Protein AF-A0A962MBZ6-F1 (afdb_monomer_lite)

Sequence (86 aa):
YRLLTRSLMQATAELCAGKLVLAHEGGYSAPYVPFCGLAVLEELSAIKTPCDDPLLAYHQAIGGQDLQPHQAEYIQRAARLLAHLG

Foldseek 3Di:
DLVVLVVVQVVCVVPPVSDDDDDDDDDDPPLQVVVVVVSNVCNVVVHDDPDDRPCVVVVVPDPDPDQDPVNVVVVVVVVVCCVVVD

Structure (mmCIF, N/CA/C/O backbone):
data_AF-A0A962MBZ6-F1
#
_entry.id   AF-A0A962MBZ6-F1
#
loop_
_atom_site.group_PDB
_atom_site.id
_atom_site.type_symbol
_atom_site.label_atom_id
_atom_site.label_alt_id
_atom_site.label_comp_id
_atom_site.label_asym_id
_atom_site.label_entity_id
_atom_site.label_seq_id
_atom_site.pdbx_PDB_ins_code
_atom_site.Cartn_x
_atom_site.Cartn_y
_atom_site.Cartn_z
_atom_site.occupancy
_atom_site.B_iso_or_equiv
_atom_site.auth_seq_id
_atom_site.auth_comp_id
_atom_site.auth_asym_id
_atom_site.auth_atom_id
_atom_site.pdbx_PDB_model_num
ATOM 1 N N . TYR A 1 1 ? 0.532 1.003 -2.269 1.00 97.12 1 TYR A N 1
ATOM 2 C CA . TYR A 1 1 ? 0.234 0.591 -0.879 1.00 97.12 1 TYR A CA 1
ATOM 3 C C . TYR A 1 1 ? -1.085 1.125 -0.341 1.00 97.12 1 TYR A C 1
ATOM 5 O O . TYR A 1 1 ? -1.831 0.321 0.193 1.00 97.12 1 TYR A O 1
ATOM 13 N N . ARG A 1 2 ? -1.436 2.403 -0.556 1.00 97.94 2 ARG A N 1
ATOM 14 C CA . ARG A 1 2 ? -2.734 2.974 -0.136 1.00 97.94 2 ARG A CA 1
ATOM 15 C C . ARG A 1 2 ? -3.953 2.079 -0.403 1.00 97.94 2 ARG A C 1
ATOM 17 O O . ARG A 1 2 ? -4.721 1.808 0.509 1.00 97.94 2 ARG A O 1
ATOM 24 N N . LEU A 1 3 ? -4.114 1.610 -1.644 1.00 98.06 3 LEU A N 1
ATOM 25 C CA . LEU A 1 3 ? -5.260 0.776 -2.027 1.00 98.06 3 LEU A CA 1
ATOM 26 C C . LEU A 1 3 ? -5.308 -0.548 -1.252 1.00 98.06 3 LEU A C 1
ATOM 28 O O . LEU A 1 3 ? -6.379 -0.948 -0.820 1.00 98.06 3 LEU A O 1
ATOM 32 N N . LEU A 1 4 ? -4.155 -1.179 -1.006 1.00 98.25 4 LEU A N 1
ATOM 33 C CA . LEU A 1 4 ? -4.077 -2.410 -0.211 1.00 98.25 4 LEU A CA 1
ATOM 34 C C . LEU A 1 4 ? -4.507 -2.160 1.240 1.00 98.25 4 LEU A C 1
ATOM 36 O O . LEU A 1 4 ? -5.294 -2.927 1.787 1.00 98.25 4 LEU A O 1
ATOM 40 N N . THR A 1 5 ? -4.049 -1.057 1.843 1.00 98.69 5 THR A N 1
ATOM 41 C CA . THR A 1 5 ? -4.477 -0.649 3.189 1.00 98.69 5 THR A CA 1
ATOM 42 C C . THR A 1 5 ? -5.982 -0.414 3.243 1.00 98.69 5 THR A C 1
ATOM 44 O O . THR A 1 5 ? -6.644 -0.930 4.139 1.00 98.69 5 THR A O 1
ATOM 47 N N . ARG A 1 6 ? -6.541 0.293 2.252 1.00 98.69 6 ARG A N 1
ATOM 48 C CA . ARG A 1 6 ? -7.985 0.540 2.155 1.00 98.69 6 ARG A CA 1
ATOM 49 C C . ARG A 1 6 ? -8.787 -0.753 2.049 1.00 98.69 6 ARG A C 1
ATOM 51 O O . ARG A 1 6 ? -9.771 -0.900 2.766 1.00 98.69 6 ARG A O 1
ATOM 58 N N . SER A 1 7 ? -8.367 -1.688 1.196 1.00 98.62 7 SER A N 1
ATOM 59 C CA . SER A 1 7 ? -9.038 -2.984 1.051 1.00 98.62 7 SER A CA 1
ATOM 60 C C . SER A 1 7 ? -9.051 -3.769 2.363 1.00 98.62 7 SER A C 1
ATOM 62 O O . SER A 1 7 ? -10.078 -4.343 2.715 1.00 98.62 7 SER A O 1
ATOM 64 N N . LEU A 1 8 ? -7.952 -3.748 3.127 1.00 98.62 8 LEU A N 1
ATOM 65 C CA . LEU A 1 8 ? -7.912 -4.374 4.452 1.00 98.62 8 LEU A CA 1
ATOM 66 C C . LEU A 1 8 ? -8.834 -3.666 5.448 1.00 98.62 8 LEU A C 1
ATOM 68 O O . LEU A 1 8 ? -9.582 -4.339 6.143 1.00 98.62 8 LEU A O 1
ATOM 72 N N . MET A 1 9 ? -8.828 -2.331 5.499 1.00 98.62 9 MET A N 1
ATOM 73 C CA . MET A 1 9 ? -9.720 -1.566 6.384 1.00 98.62 9 MET A CA 1
ATOM 74 C C . MET A 1 9 ? -11.204 -1.822 6.085 1.00 98.62 9 MET A C 1
ATOM 76 O O . MET A 1 9 ? -12.005 -1.924 7.010 1.00 98.62 9 MET A O 1
ATOM 80 N N . GLN A 1 10 ? -11.575 -1.944 4.807 1.00 98.69 10 GLN A N 1
ATOM 81 C CA . GLN A 1 10 ? -12.938 -2.302 4.400 1.00 98.69 10 GLN A CA 1
ATOM 82 C C . GLN A 1 10 ? -13.303 -3.710 4.876 1.00 98.69 10 GLN A C 1
ATOM 84 O O . GLN A 1 10 ? -14.320 -3.888 5.541 1.00 98.69 10 GLN A O 1
ATOM 89 N N . ALA A 1 11 ? -12.432 -4.692 4.628 1.00 98.50 11 ALA A N 1
ATOM 90 C CA . ALA A 1 11 ? -12.657 -6.060 5.081 1.00 98.50 11 ALA A CA 1
ATOM 91 C C . ALA A 1 11 ? -12.772 -6.152 6.613 1.00 98.50 11 ALA A C 1
ATOM 93 O O . ALA A 1 11 ? -13.655 -6.833 7.128 1.00 98.50 11 ALA A O 1
ATOM 94 N N . THR A 1 12 ? -11.923 -5.451 7.372 1.00 98.56 12 THR A N 1
ATOM 95 C CA . THR A 1 12 ? -11.990 -5.496 8.841 1.00 98.56 12 THR A CA 1
ATOM 96 C C . THR A 1 12 ? -13.213 -4.782 9.398 1.00 98.56 12 THR A C 1
ATOM 98 O O . THR A 1 12 ? -13.738 -5.211 10.427 1.00 98.56 12 THR A O 1
ATOM 101 N N . ALA A 1 13 ? -13.705 -3.729 8.740 1.00 98.38 13 ALA A N 1
ATOM 102 C CA . ALA A 1 13 ? -14.962 -3.087 9.117 1.00 98.38 13 ALA A CA 1
ATOM 103 C C . ALA A 1 13 ? -16.134 -4.082 9.070 1.00 98.38 13 ALA A C 1
ATOM 105 O O . ALA A 1 13 ? -16.934 -4.119 10.003 1.00 98.38 13 ALA A O 1
ATOM 106 N N . GLU A 1 14 ? -16.183 -4.924 8.037 1.00 98.31 14 GLU A N 1
ATOM 107 C CA . GLU A 1 14 ? -17.234 -5.929 7.843 1.00 98.31 14 GLU A CA 1
ATOM 108 C C . GLU A 1 14 ? -17.052 -7.170 8.729 1.00 98.31 14 GLU A C 1
ATOM 110 O O . GLU A 1 14 ? -18.025 -7.706 9.254 1.00 98.31 14 GLU A O 1
ATOM 115 N N . LEU A 1 15 ? -15.811 -7.626 8.917 1.00 98.06 15 LEU A N 1
ATOM 116 C CA . LEU A 1 15 ? -15.527 -8.946 9.493 1.00 98.06 15 LEU A CA 1
ATOM 117 C C . LEU A 1 15 ? -15.124 -8.912 10.971 1.00 98.06 15 LEU A C 1
ATOM 119 O O . LEU A 1 15 ? -15.291 -9.905 11.678 1.00 98.06 15 LEU A O 1
ATOM 123 N N . CYS A 1 16 ? -14.557 -7.807 11.459 1.00 98.25 16 CYS A N 1
ATOM 124 C CA . CYS A 1 16 ? -13.980 -7.751 12.806 1.00 98.25 16 CYS A CA 1
ATOM 125 C C . CYS A 1 16 ? -14.039 -6.360 13.464 1.00 98.25 16 CYS A C 1
ATOM 127 O O . CYS A 1 16 ? -13.143 -5.987 14.227 1.00 98.25 16 CYS A O 1
ATOM 129 N N . ALA A 1 17 ? -15.120 -5.609 13.220 1.00 98.12 17 ALA A N 1
ATOM 130 C CA . ALA A 1 17 ? -15.397 -4.305 13.837 1.00 98.12 17 ALA A CA 1
ATOM 131 C C . ALA A 1 17 ? -14.250 -3.287 13.670 1.00 98.12 17 ALA A C 1
ATOM 133 O O . ALA A 1 17 ? -13.909 -2.548 14.594 1.00 98.12 17 ALA A O 1
ATOM 134 N N . GLY A 1 18 ? -13.617 -3.289 12.496 1.00 98.06 18 GLY A N 1
ATOM 135 C CA . GLY A 1 18 ? -12.546 -2.363 12.123 1.00 98.06 18 GLY A CA 1
ATOM 136 C C . GLY A 1 18 ? -11.199 -2.635 12.795 1.00 98.06 18 GLY A C 1
ATOM 137 O O . GLY A 1 18 ? -10.282 -1.827 12.664 1.00 98.06 18 GLY A O 1
ATOM 138 N N . LYS A 1 19 ? -11.039 -3.750 13.516 1.00 98.38 19 LYS A N 1
ATOM 139 C CA . LYS A 1 19 ? -9.780 -4.074 14.197 1.00 98.38 19 LYS A CA 1
ATOM 140 C C . LYS A 1 19 ? -8.719 -4.487 13.180 1.00 98.38 19 LYS A C 1
ATOM 142 O O . LYS A 1 19 ? -8.773 -5.581 12.626 1.00 98.38 19 LYS A O 1
ATOM 147 N N . LEU A 1 20 ? -7.731 -3.623 12.971 1.00 98.19 20 LEU A N 1
ATOM 148 C CA . LEU A 1 20 ? -6.601 -3.861 12.079 1.00 98.19 20 LEU A CA 1
ATOM 149 C C . LEU A 1 20 ? -5.294 -3.467 12.771 1.00 98.19 20 LEU A C 1
ATOM 151 O O . LEU A 1 20 ? -5.170 -2.360 13.290 1.00 98.19 20 LEU A O 1
ATOM 155 N N . VAL A 1 21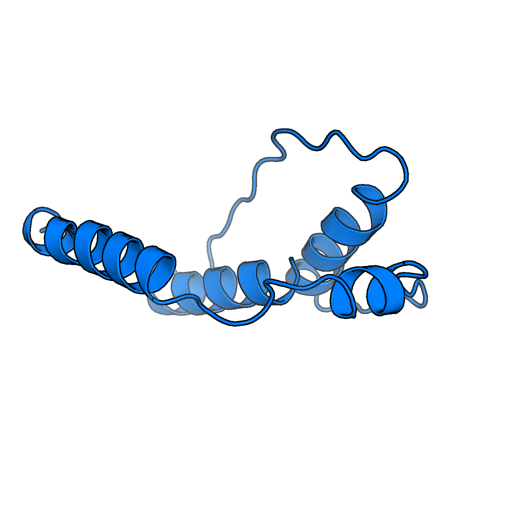 ? -4.311 -4.365 12.739 1.00 98.00 21 VAL A N 1
ATOM 156 C CA . VAL A 1 21 ? -2.921 -4.083 13.113 1.00 98.00 21 VAL A CA 1
ATOM 157 C C . VAL A 1 21 ? -2.051 -4.423 11.912 1.00 98.00 21 VAL A C 1
ATOM 159 O O . VAL A 1 21 ? -2.170 -5.511 11.355 1.00 98.00 21 VAL A O 1
ATOM 162 N N . LEU A 1 22 ? -1.184 -3.493 11.514 1.00 97.94 22 LEU A N 1
ATOM 163 C CA . LEU A 1 22 ? -0.172 -3.718 10.485 1.00 97.94 22 LEU A CA 1
ATOM 164 C C . LEU A 1 22 ? 1.203 -3.747 11.155 1.00 97.94 22 LEU A C 1
ATOM 166 O O . LEU A 1 22 ? 1.572 -2.793 11.838 1.00 97.94 22 LEU A O 1
ATOM 170 N N . ALA A 1 23 ? 1.950 -4.832 10.957 1.00 97.31 23 ALA A N 1
ATOM 171 C CA . ALA A 1 23 ? 3.335 -4.954 11.399 1.00 97.31 23 ALA A CA 1
ATOM 172 C C . ALA A 1 23 ? 4.275 -4.575 10.248 1.00 97.31 23 ALA A C 1
ATOM 174 O O . ALA A 1 23 ? 4.068 -4.992 9.108 1.00 97.31 23 ALA A O 1
ATOM 175 N N . HIS A 1 24 ? 5.280 -3.746 10.535 1.00 96.19 24 HIS A N 1
ATOM 176 C CA . HIS A 1 24 ? 6.298 -3.409 9.546 1.00 96.19 24 HIS A CA 1
ATOM 177 C C . HIS A 1 24 ? 7.301 -4.557 9.435 1.00 96.19 24 HIS A C 1
ATOM 179 O O . HIS A 1 24 ? 7.868 -4.968 10.443 1.00 96.19 24 HIS A O 1
ATOM 185 N N . GLU A 1 25 ? 7.513 -5.039 8.214 1.00 96.06 25 GLU A N 1
ATOM 186 C CA . GLU A 1 25 ? 8.429 -6.141 7.916 1.00 96.06 25 GLU A CA 1
ATOM 187 C C . GLU A 1 25 ? 9.689 -5.599 7.215 1.00 96.06 25 GLU A C 1
ATOM 189 O O . GLU A 1 25 ? 10.445 -4.817 7.790 1.00 96.06 25 GLU A O 1
ATOM 194 N N . GLY A 1 26 ? 9.925 -5.997 5.962 1.00 96.25 26 GLY A N 1
ATOM 195 C CA . GLY A 1 26 ? 11.040 -5.527 5.146 1.00 96.25 26 GLY A CA 1
ATOM 196 C C . GLY A 1 26 ? 10.703 -4.339 4.241 1.00 96.25 26 GLY A C 1
ATOM 197 O O . GLY A 1 26 ? 9.581 -3.841 4.174 1.00 96.25 26 GLY A O 1
ATOM 198 N N . GLY A 1 27 ? 11.710 -3.924 3.478 1.00 96.75 27 GLY A N 1
ATOM 199 C CA . GLY A 1 27 ? 11.628 -2.808 2.545 1.00 96.75 27 GLY A CA 1
ATOM 200 C C . GLY A 1 27 ? 13.026 -2.277 2.270 1.00 96.75 27 GLY A C 1
ATOM 201 O O . GLY A 1 27 ? 13.617 -1.616 3.115 1.00 96.75 27 GLY A O 1
ATOM 202 N N . TYR A 1 28 ? 13.565 -2.572 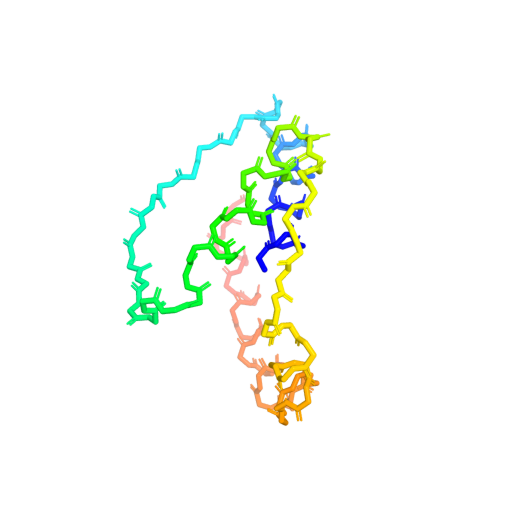1.088 1.00 97.62 28 TYR A N 1
ATOM 203 C CA . TYR A 1 28 ? 15.001 -2.390 0.825 1.00 97.62 28 TYR A CA 1
ATOM 204 C C . TYR A 1 28 ? 15.323 -1.253 -0.147 1.00 97.62 28 TYR A C 1
ATOM 206 O O . TYR A 1 28 ? 16.487 -0.923 -0.354 1.00 97.62 28 TYR A O 1
ATOM 214 N N . SER A 1 29 ? 14.303 -0.612 -0.722 1.00 96.94 29 SER A N 1
ATOM 215 C CA . SER A 1 29 ? 14.494 0.619 -1.486 1.00 96.94 29 SER A CA 1
ATOM 216 C C . SER A 1 29 ? 14.515 1.803 -0.526 1.00 96.94 29 SER A C 1
ATOM 218 O O . SER A 1 29 ? 13.480 2.419 -0.271 1.00 96.94 29 SER A O 1
ATOM 220 N N . ALA A 1 30 ? 15.699 2.123 0.003 1.00 97.00 30 ALA A N 1
ATOM 221 C CA . ALA A 1 30 ? 15.917 3.303 0.840 1.00 97.00 30 ALA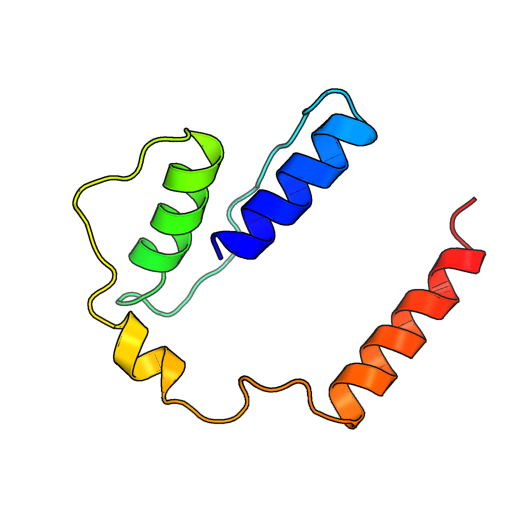 A CA 1
ATOM 222 C C . ALA A 1 30 ? 15.250 4.589 0.293 1.00 97.00 30 ALA A C 1
ATOM 224 O O . ALA A 1 30 ? 14.624 5.290 1.089 1.00 97.00 30 ALA A O 1
ATOM 225 N N . PRO A 1 31 ? 15.291 4.897 -1.025 1.00 96.69 31 PRO A N 1
ATOM 226 C CA . PRO A 1 31 ? 14.642 6.103 -1.538 1.00 96.69 31 PRO A CA 1
ATOM 227 C C . PRO A 1 31 ? 13.116 6.000 -1.683 1.00 96.69 31 PRO A C 1
ATOM 229 O O . PRO A 1 31 ? 12.475 7.038 -1.809 1.00 96.69 31 PRO A O 1
ATOM 232 N N . TYR A 1 32 ? 12.515 4.800 -1.695 1.00 97.62 32 TYR A N 1
ATOM 233 C CA . TYR A 1 32 ? 11.094 4.639 -2.049 1.00 97.62 32 TYR A CA 1
ATOM 234 C C . TYR A 1 32 ? 10.196 4.113 -0.925 1.00 97.62 32 TYR A C 1
ATOM 236 O O . TYR A 1 32 ? 9.030 4.495 -0.822 1.00 97.62 32 TYR A O 1
ATOM 244 N N . VAL A 1 33 ? 10.737 3.284 -0.030 1.00 98.19 33 VAL A N 1
ATOM 245 C CA . VAL A 1 33 ? 10.001 2.737 1.122 1.00 98.19 33 VAL A CA 1
ATOM 246 C C . VAL A 1 33 ? 9.326 3.821 1.977 1.00 98.19 33 VAL A C 1
ATOM 248 O O . VAL A 1 33 ? 8.181 3.590 2.371 1.00 98.19 33 VAL A O 1
ATOM 251 N N . PRO A 1 34 ? 9.927 5.007 2.222 1.00 97.88 34 PRO A N 1
ATOM 252 C CA . PRO A 1 34 ? 9.257 6.058 2.986 1.00 97.88 34 PRO A CA 1
ATOM 253 C C . PRO A 1 34 ? 7.914 6.502 2.387 1.00 97.88 34 PRO A C 1
ATOM 255 O O . PRO A 1 34 ? 6.947 6.658 3.128 1.00 97.88 34 PRO A O 1
ATOM 258 N N . PHE A 1 35 ? 7.809 6.633 1.060 1.00 98.38 35 PHE A N 1
ATOM 259 C CA . PHE A 1 35 ? 6.567 7.040 0.387 1.00 98.38 35 PHE A CA 1
ATOM 260 C C . PHE A 1 35 ? 5.519 5.921 0.400 1.00 98.38 35 PHE A C 1
ATOM 262 O O . PHE A 1 35 ? 4.337 6.165 0.657 1.00 98.38 35 PHE A O 1
ATOM 269 N N . CYS A 1 36 ? 5.954 4.671 0.213 1.00 98.12 36 CYS A N 1
ATOM 270 C CA . CYS A 1 36 ? 5.098 3.494 0.357 1.00 98.12 36 CYS A CA 1
ATOM 271 C C . CYS A 1 36 ? 4.503 3.387 1.768 1.00 98.12 36 CYS A C 1
ATOM 273 O O . CYS A 1 36 ? 3.302 3.152 1.906 1.00 98.12 36 CYS A O 1
ATOM 275 N N . GLY A 1 37 ? 5.328 3.585 2.802 1.00 98.12 37 GLY A N 1
ATOM 276 C CA . GLY A 1 37 ? 4.908 3.580 4.203 1.00 98.12 37 GLY A CA 1
ATOM 277 C C . GLY A 1 37 ? 4.008 4.764 4.551 1.00 98.12 37 GLY A C 1
ATOM 278 O O . GLY A 1 37 ? 2.965 4.574 5.173 1.00 98.12 37 GLY A O 1
ATOM 279 N N . LEU A 1 38 ? 4.338 5.971 4.083 1.00 98.44 38 LEU A N 1
ATOM 280 C CA . LEU A 1 38 ? 3.495 7.152 4.273 1.00 98.44 38 LEU A CA 1
ATOM 281 C C . LEU A 1 38 ? 2.098 6.939 3.680 1.00 98.44 38 LEU A C 1
ATOM 283 O O . LEU A 1 38 ? 1.107 7.240 4.336 1.00 98.44 38 LEU A O 1
ATOM 287 N N . ALA A 1 39 ? 1.996 6.331 2.496 1.00 98.50 39 ALA A N 1
ATOM 288 C CA . ALA A 1 39 ? 0.708 6.008 1.889 1.00 98.50 39 ALA A CA 1
ATOM 289 C C . ALA A 1 39 ? -0.157 5.059 2.748 1.00 98.50 39 ALA A C 1
ATOM 291 O O . ALA A 1 39 ? -1.382 5.137 2.674 1.00 98.50 39 ALA A O 1
ATOM 292 N N . VAL A 1 40 ? 0.454 4.181 3.556 1.00 98.69 40 VAL A N 1
ATOM 293 C CA . VAL A 1 40 ? -0.253 3.347 4.546 1.00 98.69 40 VAL A CA 1
ATOM 294 C C . VAL A 1 40 ? -0.733 4.202 5.720 1.00 98.69 40 VAL A C 1
ATOM 296 O O . VAL A 1 40 ? -1.900 4.124 6.093 1.00 98.69 40 VAL A O 1
ATOM 299 N N . LEU A 1 41 ? 0.146 5.034 6.286 1.00 98.50 41 LEU A N 1
ATOM 300 C CA . LEU A 1 41 ? -0.157 5.868 7.456 1.00 98.50 41 LEU A CA 1
ATOM 301 C C . LEU A 1 41 ? -1.229 6.925 7.164 1.00 98.50 41 LEU A C 1
ATOM 303 O O . LEU A 1 41 ? -2.131 7.132 7.974 1.00 98.50 41 LEU A O 1
ATOM 307 N N . GLU A 1 42 ? -1.169 7.566 5.999 1.00 98.69 42 GLU A N 1
ATOM 308 C CA . GLU A 1 42 ? -2.180 8.527 5.548 1.00 98.69 42 GLU A CA 1
ATOM 309 C C . GLU A 1 42 ? -3.553 7.868 5.373 1.00 98.69 42 GLU A C 1
ATOM 311 O O . GLU A 1 42 ? -4.577 8.490 5.633 1.00 98.69 42 GLU A O 1
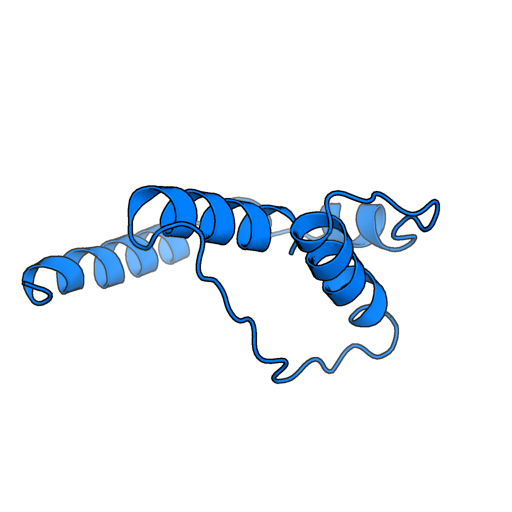ATOM 316 N N . GLU A 1 43 ? -3.589 6.605 4.937 1.00 98.56 43 GLU A N 1
ATOM 317 C CA . GLU A 1 43 ? -4.844 5.864 4.799 1.00 98.56 43 GLU A CA 1
ATOM 318 C C . GLU A 1 43 ? -5.425 5.467 6.162 1.00 98.56 43 GLU A C 1
ATOM 320 O O . GLU A 1 43 ? -6.600 5.715 6.412 1.00 98.56 43 GLU A O 1
ATOM 325 N N . LEU A 1 44 ? -4.599 4.930 7.069 1.00 98.44 44 LEU A N 1
ATOM 326 C CA . LEU A 1 44 ? -5.026 4.563 8.426 1.00 98.44 44 LEU A CA 1
ATOM 327 C C . LEU A 1 44 ? -5.521 5.768 9.236 1.00 98.44 44 LEU A C 1
ATOM 329 O O . LEU A 1 44 ? -6.472 5.649 10.003 1.00 98.44 44 LEU A O 1
ATOM 333 N N . SER A 1 45 ? -4.860 6.918 9.088 1.00 98.25 45 SER A N 1
ATOM 334 C CA . SER A 1 45 ? -5.199 8.144 9.823 1.00 98.25 45 SER A CA 1
ATOM 335 C C . SER A 1 45 ? -6.315 8.966 9.178 1.00 98.25 45 SER A C 1
ATOM 337 O O . SER A 1 45 ? -6.793 9.910 9.801 1.00 98.25 45 SER A O 1
ATOM 339 N N . ALA A 1 46 ? -6.707 8.646 7.940 1.00 97.94 46 ALA A N 1
ATOM 340 C CA . ALA A 1 46 ? -7.557 9.483 7.091 1.00 97.94 46 ALA A CA 1
ATOM 341 C C . ALA A 1 46 ? -7.015 10.915 6.861 1.00 97.94 46 ALA A C 1
ATOM 343 O O . ALA A 1 46 ? -7.766 11.814 6.479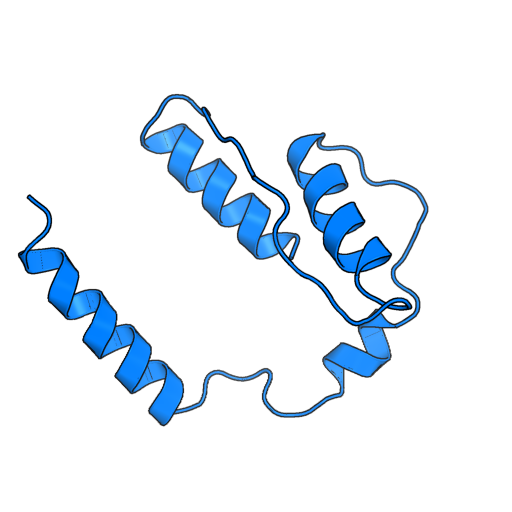 1.00 97.94 46 ALA A O 1
ATOM 344 N N . ILE A 1 47 ? -5.711 11.138 7.059 1.00 98.50 47 ILE A N 1
ATOM 345 C CA . ILE A 1 47 ? -5.044 12.427 6.843 1.00 98.50 47 ILE A CA 1
ATOM 346 C C . ILE A 1 47 ? -4.159 12.312 5.605 1.00 98.50 47 ILE A C 1
ATOM 348 O O . ILE A 1 47 ? -3.163 11.593 5.614 1.00 98.50 47 ILE A O 1
ATOM 352 N N . LYS A 1 48 ? -4.469 13.073 4.550 1.00 97.75 48 LYS A N 1
ATOM 353 C CA . LYS A 1 48 ? -3.531 13.283 3.440 1.00 97.75 48 LYS A CA 1
ATOM 354 C C . LYS A 1 48 ? -2.574 14.419 3.806 1.00 97.75 48 LYS A C 1
ATOM 356 O O . LYS A 1 48 ? -2.993 15.562 3.961 1.00 97.75 48 LYS A O 1
ATOM 361 N N . THR A 1 49 ? -1.291 14.108 3.937 1.00 98.31 49 THR A N 1
ATOM 362 C CA . THR A 1 49 ? -0.225 15.101 4.101 1.00 98.31 49 THR A CA 1
ATOM 363 C C . THR A 1 49 ? 0.067 15.795 2.764 1.00 98.31 49 THR A C 1
ATOM 365 O O . THR A 1 49 ? -0.226 15.233 1.704 1.00 98.31 49 THR A O 1
ATOM 368 N N . PRO A 1 50 ? 0.702 16.978 2.777 1.00 98.19 50 PRO A N 1
ATOM 369 C CA . PRO A 1 50 ? 1.159 17.647 1.557 1.00 98.19 50 PRO A CA 1
ATOM 370 C C . PRO A 1 50 ? 2.363 16.965 0.880 1.00 98.19 50 PRO A C 1
ATOM 372 O O . PRO A 1 50 ? 2.876 17.486 -0.103 1.00 98.19 50 PRO A O 1
ATOM 375 N N . CYS A 1 51 ? 2.859 15.839 1.407 1.00 97.50 51 CYS A N 1
ATOM 376 C CA . CYS A 1 51 ? 3.937 15.089 0.779 1.00 97.50 51 CYS A CA 1
ATOM 377 C C . CYS A 1 51 ? 3.368 14.211 -0.342 1.00 97.50 51 CYS A C 1
ATOM 379 O O . CYS A 1 51 ? 2.611 13.262 -0.098 1.00 97.50 51 CYS A O 1
ATOM 381 N N . ASP A 1 52 ? 3.729 14.553 -1.572 1.00 96.56 52 ASP A N 1
ATOM 382 C CA . ASP A 1 52 ? 3.483 13.728 -2.746 1.00 96.56 52 ASP A CA 1
ATOM 383 C C . ASP A 1 52 ? 4.656 12.776 -2.980 1.00 96.56 52 ASP A C 1
ATOM 385 O O . ASP A 1 52 ? 5.793 13.063 -2.608 1.00 96.56 52 ASP A O 1
ATOM 389 N N . ASP A 1 53 ? 4.375 11.632 -3.600 1.00 97.62 53 ASP A N 1
ATOM 390 C CA . ASP A 1 53 ? 5.404 10.682 -4.013 1.00 97.62 53 ASP A CA 1
ATOM 391 C C . ASP A 1 53 ? 6.066 11.176 -5.317 1.00 97.62 53 ASP A C 1
ATOM 393 O O . ASP A 1 53 ? 5.447 11.095 -6.385 1.00 97.62 53 ASP A O 1
ATOM 397 N N . PRO A 1 54 ? 7.326 11.654 -5.273 1.00 97.44 54 PRO A N 1
ATOM 398 C CA . PRO A 1 54 ? 7.998 12.206 -6.445 1.00 97.44 54 PRO A CA 1
ATOM 399 C C . PRO A 1 54 ? 8.385 11.132 -7.471 1.00 97.44 54 PRO A C 1
ATOM 401 O O . PRO A 1 54 ? 8.708 11.458 -8.612 1.00 97.44 54 PRO A O 1
ATOM 404 N N . LEU A 1 55 ? 8.373 9.852 -7.087 1.00 96.81 55 LEU A N 1
ATOM 405 C CA . LEU A 1 55 ? 8.744 8.724 -7.939 1.00 96.81 55 LEU A CA 1
ATOM 406 C C . LEU A 1 55 ? 7.519 7.978 -8.480 1.00 96.81 55 LEU A C 1
ATOM 408 O O . LEU A 1 55 ? 7.686 7.006 -9.221 1.00 96.81 55 LEU A O 1
ATOM 412 N N . LEU A 1 56 ? 6.300 8.416 -8.148 1.00 96.31 56 LEU A N 1
ATOM 413 C CA . LEU A 1 56 ? 5.068 7.731 -8.538 1.00 96.31 56 LEU A CA 1
ATOM 414 C C . LEU A 1 56 ? 4.936 7.605 -10.058 1.00 96.31 56 LEU A C 1
ATOM 416 O O . LEU A 1 56 ? 4.718 6.506 -10.561 1.00 96.31 56 LEU A O 1
ATOM 420 N N . ALA A 1 57 ? 5.123 8.706 -10.791 1.00 96.94 57 ALA A N 1
ATOM 421 C CA . ALA A 1 57 ? 4.997 8.717 -12.249 1.00 96.94 57 ALA A CA 1
ATOM 422 C C . ALA A 1 57 ? 6.010 7.779 -12.926 1.00 96.94 57 ALA A C 1
ATOM 424 O O . ALA A 1 57 ? 5.670 7.069 -13.870 1.00 96.94 57 ALA A O 1
ATOM 425 N N . TYR A 1 58 ? 7.241 7.729 -12.405 1.00 96.00 58 TYR A N 1
ATOM 426 C CA . TYR A 1 58 ? 8.261 6.798 -12.882 1.00 96.00 58 TYR A CA 1
ATOM 427 C C . TYR A 1 58 ? 7.821 5.344 -12.673 1.00 96.00 58 TYR A C 1
ATOM 429 O O . TYR A 1 58 ? 7.834 4.566 -13.621 1.00 96.00 58 TYR A O 1
ATOM 437 N N . HIS A 1 59 ? 7.373 4.983 -11.465 1.00 94.81 59 HIS A N 1
ATOM 438 C CA . HIS A 1 59 ? 6.949 3.613 -11.164 1.00 94.81 59 HIS A CA 1
ATOM 439 C C . HIS A 1 59 ? 5.691 3.193 -11.933 1.00 94.81 59 HIS A C 1
ATOM 441 O O . HIS A 1 59 ? 5.595 2.040 -12.343 1.00 94.81 59 HIS A O 1
ATOM 447 N N . GLN A 1 60 ? 4.756 4.114 -12.176 1.00 94.88 60 GLN A N 1
ATOM 448 C CA . GLN A 1 60 ? 3.565 3.862 -12.995 1.00 94.88 60 GLN A CA 1
ATOM 449 C C . GLN A 1 60 ? 3.903 3.581 -14.463 1.00 94.88 60 GLN A C 1
ATOM 451 O O . GLN A 1 60 ? 3.177 2.841 -15.121 1.00 94.88 60 GLN A O 1
ATOM 456 N N . ALA A 1 61 ? 4.999 4.148 -14.972 1.00 96.31 61 ALA A N 1
ATOM 457 C CA . ALA A 1 61 ? 5.460 3.914 -16.337 1.00 96.31 61 ALA A CA 1
ATOM 458 C C . ALA A 1 61 ? 6.233 2.592 -16.503 1.00 96.31 61 ALA A C 1
ATOM 460 O O . ALA A 1 61 ? 6.455 2.153 -17.633 1.00 96.31 61 ALA A O 1
ATOM 461 N N . ILE A 1 62 ? 6.650 1.941 -15.409 1.00 95.62 62 ILE A N 1
ATOM 462 C CA . ILE A 1 62 ? 7.294 0.623 -15.472 1.00 95.62 62 ILE A CA 1
ATOM 463 C C . ILE A 1 62 ? 6.254 -0.406 -15.926 1.00 95.62 62 ILE A C 1
ATOM 465 O O . ILE A 1 62 ? 5.186 -0.526 -15.326 1.00 95.62 62 ILE A O 1
ATOM 469 N N . GLY A 1 63 ? 6.581 -1.174 -16.968 1.00 95.56 63 GLY A N 1
ATOM 470 C CA . GLY A 1 63 ? 5.712 -2.229 -17.491 1.00 95.56 63 GLY A CA 1
ATOM 471 C C . GLY A 1 63 ? 5.380 -3.320 -16.464 1.00 95.56 63 GLY A C 1
ATOM 472 O O . GLY A 1 63 ? 6.078 -3.502 -15.469 1.00 95.56 63 GLY A O 1
ATOM 473 N N . GLY A 1 64 ? 4.313 -4.077 -16.729 1.00 93.75 64 GLY A N 1
ATOM 474 C CA . GLY A 1 64 ? 3.851 -5.154 -15.843 1.00 93.75 64 GLY A CA 1
ATOM 475 C C . GLY A 1 64 ? 2.850 -4.721 -14.767 1.00 93.75 64 GLY A C 1
ATOM 476 O O . GLY A 1 64 ? 2.634 -5.477 -13.825 1.00 93.75 64 GLY A O 1
ATOM 477 N N . GLN A 1 65 ? 2.241 -3.534 -14.902 1.00 94.31 65 GLN A N 1
ATOM 478 C CA . GLN A 1 65 ? 1.144 -3.089 -14.027 1.00 94.31 65 GLN A CA 1
ATOM 479 C C . GLN A 1 65 ? -0.155 -3.867 -14.280 1.00 94.31 65 GLN A C 1
ATOM 481 O O . GLN A 1 65 ? -0.906 -4.135 -13.344 1.00 94.31 65 GLN A O 1
ATOM 486 N N . ASP A 1 66 ? -0.413 -4.236 -15.538 1.00 96.00 66 ASP A N 1
ATOM 487 C CA . ASP A 1 66 ? -1.592 -5.017 -15.902 1.00 96.00 66 ASP A CA 1
ATOM 488 C C . ASP A 1 66 ? -1.472 -6.456 -15.401 1.00 96.00 66 ASP A C 1
ATOM 490 O O . ASP A 1 66 ? -0.405 -7.075 -15.494 1.00 96.00 66 ASP A O 1
ATOM 494 N N . LEU A 1 67 ? -2.595 -7.016 -14.943 1.00 97.12 67 LEU A N 1
ATOM 495 C CA . LEU A 1 67 ? -2.670 -8.412 -14.531 1.00 97.12 67 LEU A CA 1
ATOM 496 C C . LEU A 1 67 ? -2.340 -9.330 -15.712 1.00 97.12 67 LEU A C 1
ATOM 498 O O . LEU A 1 67 ? -3.077 -9.403 -16.695 1.00 97.12 67 LEU A O 1
ATOM 502 N N . GLN A 1 68 ? -1.250 -10.075 -15.585 1.00 97.94 68 GLN A N 1
ATOM 503 C CA . GLN A 1 68 ? -0.818 -11.015 -16.610 1.00 97.94 68 GLN A CA 1
ATOM 504 C C . GLN A 1 68 ? -1.546 -12.361 -16.472 1.00 97.94 68 GLN A C 1
ATOM 506 O O . GLN A 1 68 ? -1.863 -12.773 -15.351 1.00 97.94 68 GLN A O 1
ATOM 511 N N . PRO A 1 69 ? -1.751 -13.118 -17.569 1.00 98.31 69 PRO A N 1
ATOM 512 C CA . PRO A 1 69 ? -2.482 -14.388 -17.522 1.00 98.31 69 PRO A CA 1
ATOM 513 C C . PRO A 1 69 ? -1.937 -15.387 -16.492 1.00 98.31 69 PRO A C 1
ATOM 515 O O . PRO A 1 69 ? -2.704 -15.994 -15.749 1.00 98.31 69 PRO A O 1
ATOM 518 N N . HIS A 1 70 ? -0.611 -15.505 -16.378 1.00 97.88 70 HIS A N 1
ATOM 519 C CA . HIS A 1 70 ? 0.011 -16.404 -15.403 1.00 97.88 70 HIS A CA 1
ATOM 520 C C . HIS A 1 70 ? -0.220 -15.943 -13.952 1.00 97.88 70 HIS A C 1
ATOM 522 O O . HIS A 1 70 ? -0.444 -16.769 -13.073 1.00 97.88 70 HIS A O 1
ATOM 528 N N . GLN A 1 71 ? -0.219 -14.631 -13.683 1.00 98.44 71 GLN A N 1
ATOM 529 C CA . GLN A 1 71 ? -0.542 -14.089 -12.357 1.00 98.44 71 GLN A CA 1
ATOM 530 C C . GLN A 1 71 ? -1.998 -14.403 -11.989 1.00 98.44 71 GLN A C 1
ATOM 532 O O . GLN A 1 71 ? -2.269 -14.828 -10.866 1.00 98.44 71 GLN A O 1
ATOM 537 N N . ALA A 1 72 ? -2.924 -14.259 -12.945 1.00 98.44 72 ALA A N 1
ATOM 538 C CA . ALA A 1 72 ? -4.332 -14.603 -12.758 1.00 98.44 72 ALA A CA 1
ATOM 539 C C . ALA A 1 72 ? -4.520 -16.093 -12.433 1.00 98.44 72 ALA A C 1
ATOM 541 O O . ALA A 1 72 ? -5.276 -16.433 -11.523 1.00 98.44 72 ALA A O 1
ATOM 542 N N . GLU A 1 73 ? -3.792 -16.981 -13.114 1.00 98.56 73 GLU A N 1
ATOM 543 C CA . GLU A 1 73 ? -3.808 -18.418 -12.827 1.00 98.56 73 GLU A CA 1
ATOM 544 C C . GLU A 1 73 ? -3.356 -18.720 -11.388 1.00 98.56 73 GLU A C 1
ATOM 546 O O . GLU A 1 73 ? -4.018 -19.482 -10.675 1.00 98.56 73 GLU A O 1
ATOM 551 N N . TYR A 1 74 ? -2.274 -18.086 -10.920 1.00 98.31 74 TYR A N 1
ATOM 552 C CA . TYR A 1 74 ? -1.803 -18.248 -9.540 1.00 98.31 74 TYR A CA 1
ATOM 553 C C . TYR A 1 74 ? -2.804 -17.716 -8.511 1.00 98.31 74 TYR A C 1
ATOM 555 O O . TYR A 1 74 ? -3.044 -18.383 -7.501 1.00 98.31 74 TYR A O 1
ATOM 563 N N . ILE A 1 75 ? -3.439 -16.571 -8.777 1.00 98.25 75 ILE A N 1
ATOM 564 C CA . ILE A 1 75 ? -4.505 -16.028 -7.923 1.00 98.25 75 ILE A CA 1
ATOM 565 C C . ILE A 1 75 ? -5.675 -17.015 -7.847 1.00 98.25 75 ILE A C 1
ATOM 567 O O . ILE A 1 75 ? -6.128 -17.350 -6.754 1.00 98.25 75 ILE A O 1
ATOM 571 N N . GLN A 1 76 ? -6.129 -17.555 -8.983 1.00 98.44 76 GLN A N 1
ATOM 572 C CA . GLN A 1 76 ? -7.201 -18.555 -9.011 1.00 98.44 76 GLN A CA 1
ATOM 573 C C . GLN A 1 76 ? -6.810 -19.841 -8.278 1.00 98.44 76 GLN A C 1
ATOM 575 O O . GLN A 1 76 ? -7.639 -20.449 -7.599 1.00 98.44 76 GLN A O 1
ATOM 580 N N . ARG A 1 77 ? -5.548 -20.268 -8.386 1.00 98.00 77 ARG A N 1
ATOM 581 C CA . ARG A 1 77 ? -5.037 -21.427 -7.651 1.00 98.00 77 ARG A CA 1
ATOM 582 C C . ARG A 1 77 ? -5.069 -21.200 -6.144 1.00 98.00 77 ARG A C 1
ATOM 584 O O . ARG A 1 77 ? -5.504 -22.102 -5.433 1.00 98.00 77 ARG A O 1
ATOM 591 N N . ALA A 1 78 ? -4.661 -20.025 -5.672 1.00 97.69 78 ALA A N 1
ATOM 592 C CA . ALA A 1 78 ? -4.768 -19.660 -4.263 1.00 97.69 78 ALA A CA 1
ATOM 593 C C . ALA A 1 78 ? -6.236 -19.592 -3.809 1.00 97.69 78 ALA A C 1
ATOM 595 O O . ALA A 1 78 ? -6.575 -20.141 -2.767 1.00 97.69 78 ALA A O 1
ATOM 596 N N . ALA A 1 79 ? -7.127 -19.018 -4.623 1.00 97.50 79 ALA A N 1
ATOM 597 C CA . ALA A 1 79 ? -8.552 -18.913 -4.309 1.00 97.50 79 ALA A CA 1
ATOM 598 C C . ALA A 1 79 ? -9.232 -20.282 -4.122 1.00 97.50 79 ALA A C 1
ATOM 600 O O . ALA A 1 79 ? -10.087 -20.428 -3.254 1.00 97.50 79 ALA A O 1
ATOM 601 N N . ARG A 1 80 ? -8.822 -21.321 -4.865 1.00 97.50 80 ARG A N 1
ATOM 602 C CA . ARG A 1 80 ? -9.338 -22.690 -4.658 1.00 97.50 80 ARG A CA 1
ATOM 603 C C . ARG A 1 80 ? -9.020 -23.256 -3.271 1.00 97.50 80 ARG A C 1
ATOM 605 O O . ARG A 1 80 ? -9.737 -24.137 -2.805 1.00 97.50 80 ARG A O 1
ATOM 612 N N . LEU A 1 81 ? -7.977 -22.763 -2.597 1.00 97.25 81 LEU A N 1
ATOM 613 C CA . LEU A 1 81 ? -7.635 -23.208 -1.245 1.00 97.25 81 LEU A CA 1
ATOM 614 C C . LEU A 1 81 ? -8.637 -22.718 -0.196 1.00 97.25 81 LEU A C 1
ATOM 616 O O . LEU A 1 81 ? -8.716 -23.340 0.859 1.00 97.25 81 LEU A O 1
A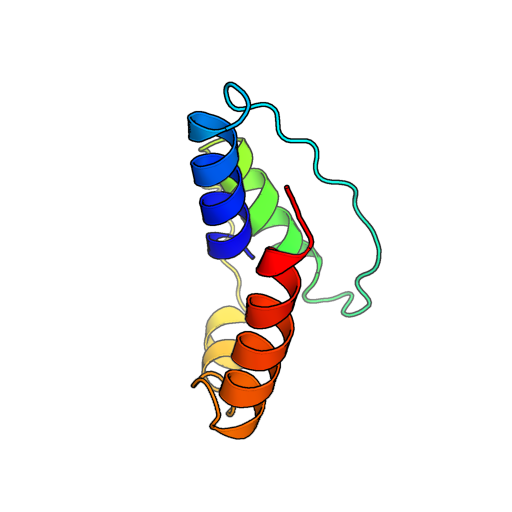TOM 620 N N . LEU A 1 82 ? -9.442 -21.691 -0.499 1.00 95.81 82 LEU A N 1
ATOM 621 C CA . LEU A 1 82 ? -10.484 -21.191 0.402 1.00 95.81 82 LEU A CA 1
ATOM 622 C C . LEU A 1 82 ? -11.497 -22.274 0.788 1.00 95.81 82 LEU A C 1
ATOM 624 O O . LEU A 1 82 ? -12.009 -22.228 1.893 1.00 95.81 82 LEU A O 1
ATOM 628 N N . ALA A 1 83 ? -11.718 -23.293 -0.052 1.00 95.06 83 ALA A N 1
ATOM 629 C CA . ALA A 1 83 ? -12.578 -24.434 0.281 1.00 95.06 83 ALA A CA 1
ATOM 630 C C . ALA A 1 83 ? -12.115 -25.233 1.521 1.00 95.06 83 ALA A C 1
ATOM 632 O O . ALA A 1 83 ? -12.868 -26.059 2.028 1.00 95.06 83 ALA A O 1
ATOM 633 N N . HIS A 1 84 ? -10.883 -25.013 1.993 1.00 95.88 84 HIS A N 1
ATOM 634 C CA . HIS A 1 84 ? -10.331 -25.633 3.201 1.00 95.88 84 HIS A CA 1
ATOM 635 C C . HIS A 1 84 ? -10.403 -24.717 4.433 1.00 95.88 84 HIS A C 1
ATOM 637 O O . HIS A 1 84 ? -10.045 -25.146 5.528 1.00 95.88 84 HIS A O 1
ATOM 643 N N . LEU A 1 85 ? -10.818 -23.459 4.262 1.00 88.56 85 LEU A N 1
ATOM 644 C CA . LEU A 1 85 ? -11.063 -22.515 5.346 1.00 88.56 85 LEU A CA 1
ATOM 645 C C . LEU A 1 85 ? -12.572 -22.549 5.621 1.00 88.56 85 LEU A C 1
ATOM 647 O O . LEU A 1 85 ? -13.352 -22.210 4.736 1.00 88.56 85 LEU A O 1
ATOM 651 N N . GLY A 1 86 ? -12.952 -23.065 6.793 1.00 67.94 86 GLY A N 1
ATOM 652 C CA . GLY A 1 86 ? -14.346 -23.329 7.180 1.00 67.94 86 GLY A CA 1
ATOM 653 C C . GLY A 1 86 ? -15.255 -22.109 7.160 1.00 67.94 86 GLY A C 1
ATOM 654 O O . GLY A 1 86 ? -14.791 -21.028 7.589 1.00 67.94 86 GLY A O 1
#

pLDDT: mean 97.08, std 3.49, range [67.94, 98.69]

Radius of gyration: 16.01 Å; chains: 1; bounding box: 33×43×32 Å

Secondary structure (DSSP, 8-state):
-HHHHHHHHHHHHHHHTT-----------TTTHHHHHHHHHHHHHT---S---TTHHHHHHSS--SPPHHHHHHHHHHHHGGGG--

=== Feature glossary ===
Key to the feature types in this record:

Secondary structure (8-state, DSSP). Secondary structure is the local, repeating backbone conformation. DSSP classifies it into eight states by reading the hydrogen-bond network: three helix types (H, G, I), two β types (E, B), two non-regular types (T, S), and unstructured coil (-).

Backbone torsions (φ/ψ). Backbone dihedral angles. Every residue except chain termini has a φ (preceding-C → N → Cα → C) and a ψ (N → Cα → C → next-N). They are reported in degrees following the IUPAC sign convention. Secondary structure is essentially a statement about which (φ, ψ) basin each residue occupies.

Predicted aligned error. Predicted Aligned Error (PAE) is an AlphaFold confidence matrix: entry (i, j) is the expected error in the position of residue j, in ångströms, when the prediction is superimposed on the true structure at residue i. Low PAE within a block of residues means that block is internally rigid and well-predicted; high PAE between two blocks means their relative placement is uncertain even if each block individually is confident.

B-factor. B-factor (Debye–Waller factor) reflects atomic displacement in the crystal lattice. It is an experimental observable (units Å²), not a prediction; low values mean the atom is pinned down, high values mean it moves or is heterogeneous across the crystal.

Secondary structure (3-state, P-SEA). Three-state secondary structure (P-SEA) collapses the eight DSSP classes into helix (a), strand (b), and coil (c). P-SEA assigns these from Cα geometry alone — distances and angles — without requiring backbone oxygens, so it works on any Cα trace.

Sequence. Primary structure: the covalent order of the twenty standard amino acids along the backbone. Two proteins with the same sequence will (almost always) fold to the same structure; two with 30% identity often share a fold but not the details.

pLDDT. pLDDT is the predicted lDDT-Cα score: AlphaFold's confidence that the local environment of each residue (all inter-atomic distances within 15 Å) is correctly placed. It is a per-residue number between 0 and 100, with higher meaning more reliable.

InterPro / GO / CATH / organism. Functional annotations link the protein to curated databases. InterPro entries identify conserved domains and families by matching the sequence against member-database signatures (Pfam, PROSITE, CDD, …). Gene Ontology (GO) terms describe molecular function, biological process, and cellular component in a controlled vocabulary. CATH places the structure in a hierarchical fold classification (Class/Architecture/Topology/Homologous-superfamily). The organism is the source species.

Contact-map, Ramachandran, and PAE plots. Three diagnostic plots accompany the record. The Cα contact map visualizes the tertiary structure as a 2D adjacency matrix (8 Å cutoff, sequence-local contacts suppressed). The Ramachandran plot shows the distribution of backbone (φ, ψ) torsions, with points in the α and β basins reflecting secondary structure content. The PAE plot shows AlphaFold's inter-residue confidence as a color matrix.

mmCIF coordinates. The mmCIF table is the protein's shape written out atom by atom. For each backbone N, Cα, C, and carbonyl O, it records an (x, y, z) coordinate triple in Å plus the residue type, chain letter, and residue number.

Radius of gyration, Cα contacts, bounding box. Three whole-structure scalars: the radius of gyration (RMS distance of Cα from centroid, in Å), the count of Cα–Cα contacts (pairs closer than 8 Å and separated by more than four residues in sequence — i.e. tertiary, not local, contacts), and the bounding-box dimensions. Together they distinguish compact globular folds from extended fibres or disordered chains.

Foldseek 3Di. The Foldseek 3Di string encodes local tertiary geometry as a 20-letter alphabet — one character per residue — derived from the relative positions of nearby Cα atoms. Unlike the amino-acid sequence, 3Di is a direct function of the 3D structure, so two proteins with the same fold have similar 3Di strings even at low sequence identity.

Rendered structure images. Six rendered views show the 3D structure from the faces of a cube — i.e. along ±x, ±y, ±z. Rendering representation is drawn randomly per protein from cartoon (secondary-structure ribbons), sticks (backbone bonds), or molecular surface; coloring is either N→C rainbow (blue at the N-terminus through red at the C-terminus) or one color per chain.

Nearest PDB structures. The Foldseek neighbor list gives the closest experimentally determined structures in the PDB, ranked by structural alignment. TM-score near 1 means near-identical fold; near 0.3 means only rough topology match. This is how one finds what a novel AlphaFold prediction most resembles in the solved-structure universe.

Solvent-accessible surface area. SASA measures how much of the protein is reachable by solvent. It is computed by rolling a water-sized probe over the atomic surface and summing the exposed area (Å²). Per-residue SASA distinguishes core (buried, low SASA) from surface (exposed, high SASA) residues; total SASA is a whole-molecule size measure.